Protein AF-A0A7R9W3J6-F1 (afdb_monomer)

Foldseek 3Di:
DDDDDDDDDDPDDDPDPPVRLVCQQVVLLVVLVVLLVVLVVLLVCCVVVVVVQVVDPLSVLSNVLSVLSNQLSVLSNCRQDQADPPDPHPNHDHRPVSVVVSVVSNVSNVCNVVSVVVNVVVVVVVVVVVVVVVVVVVVVVCVVVD

Secondary structure (DSSP, 8-state):
----------TTS----HHHHHHHHHHHHHHHHHHHHHHHHHHHHHHHTHHHHHT-HHHHHHHHHHHHHHHHHHHHHHTTTTSBTTSS-TT--B-HHHHHHHHHHHHGGGHHHHHHHHHHHHHHHHHHHHHHHHHHHHHHHHGGG-

Sequence (146 aa):
RRVFEGKAQYPGKMALTLPQQRALAILPKLSALPSFLGSLYIVFDFCWNHKKFRSSTYRRLMASMSIVDMATSFCYFLSTWPVPSSSPTLWASGTDATCRAQAFVIQFGIAIPFYNLSLALYYYLVAREKKVRRKSSAARRLEPYM

pLDDT: mean 81.15, std 14.56, range [37.72, 95.12]

Radius of gyration: 25.32 Å; Cα contacts (8 Å, |Δi|>4): 105; chains: 1; bounding box: 64×29×85 Å

Structure (mmCIF, N/CA/C/O backbone):
data_AF-A0A7R9W3J6-F1
#
_entry.id   AF-A0A7R9W3J6-F1
#
loop_
_atom_site.group_PDB
_atom_site.id
_atom_site.type_symbol
_atom_site.label_atom_id
_atom_site.label_alt_id
_atom_site.label_comp_id
_atom_site.label_asym_id
_atom_site.label_entity_id
_atom_site.label_seq_id
_atom_site.pdbx_PDB_ins_code
_atom_site.Cartn_x
_atom_site.Cartn_y
_atom_site.Cartn_z
_atom_site.occupancy
_atom_site.B_iso_or_equiv
_atom_site.auth_seq_id
_atom_site.auth_comp_id
_atom_site.auth_asym_id
_atom_site.auth_atom_id
_atom_site.pdbx_PDB_model_num
ATOM 1 N N . ARG A 1 1 ? 29.150 6.939 -38.979 1.00 40.62 1 ARG A N 1
ATOM 2 C CA . ARG A 1 1 ? 27.880 7.577 -39.406 1.00 40.62 1 ARG A CA 1
ATOM 3 C C . ARG A 1 1 ? 26.974 6.487 -39.962 1.00 40.62 1 ARG A C 1
ATOM 5 O O . ARG A 1 1 ? 27.230 6.038 -41.067 1.00 40.62 1 ARG A O 1
ATOM 12 N N . ARG A 1 2 ? 26.004 5.981 -39.194 1.00 38.97 2 ARG A N 1
ATOM 13 C CA . ARG A 1 2 ? 25.015 5.023 -39.706 1.00 38.97 2 ARG A CA 1
ATOM 14 C C . ARG A 1 2 ? 23.625 5.375 -39.176 1.00 38.97 2 ARG A C 1
ATOM 16 O O . ARG A 1 2 ? 23.391 5.286 -37.982 1.00 38.97 2 ARG A O 1
ATOM 23 N N . VAL A 1 3 ? 22.790 5.789 -40.130 1.00 39.66 3 VAL A N 1
ATOM 24 C CA . VAL A 1 3 ? 21.342 5.564 -40.235 1.00 39.66 3 VAL A CA 1
ATOM 25 C C . VAL A 1 3 ? 20.480 6.131 -39.099 1.00 39.66 3 VAL A C 1
ATOM 27 O O . VAL A 1 3 ? 20.069 5.422 -38.189 1.00 39.66 3 VAL A O 1
ATOM 30 N N . PHE A 1 4 ? 20.157 7.421 -39.216 1.00 45.09 4 PHE A N 1
ATOM 31 C CA . PHE A 1 4 ? 18.967 8.036 -38.620 1.00 45.09 4 PHE A CA 1
ATOM 32 C C . PHE A 1 4 ? 17.966 8.313 -39.748 1.00 45.09 4 PHE A C 1
ATOM 34 O O . PHE A 1 4 ? 17.891 9.428 -40.248 1.00 45.09 4 PHE A O 1
ATOM 41 N N . GLU A 1 5 ? 17.218 7.299 -40.175 1.00 47.19 5 GLU A N 1
ATOM 42 C CA . GLU A 1 5 ? 16.023 7.478 -41.005 1.00 47.19 5 GLU A CA 1
ATOM 43 C C . GLU A 1 5 ? 14.983 6.429 -40.606 1.00 47.19 5 GLU A C 1
ATOM 45 O O . GLU A 1 5 ? 15.283 5.239 -40.576 1.00 47.19 5 GLU A O 1
ATOM 50 N N . GLY A 1 6 ? 13.762 6.871 -40.283 1.00 37.72 6 GLY A N 1
ATOM 51 C CA . GLY A 1 6 ? 12.647 5.957 -40.011 1.00 37.72 6 GLY A CA 1
ATOM 52 C C . GLY A 1 6 ? 11.548 6.508 -39.103 1.00 37.72 6 GLY A C 1
ATOM 53 O O . GLY A 1 6 ? 11.325 6.001 -38.014 1.00 37.72 6 GLY A O 1
ATOM 54 N N . LYS A 1 7 ? 10.884 7.567 -39.573 1.00 47.06 7 LYS A N 1
ATOM 55 C CA . LYS A 1 7 ? 9.551 8.086 -39.209 1.00 47.06 7 LYS A CA 1
ATOM 56 C C . LYS A 1 7 ? 8.612 7.130 -38.436 1.00 47.06 7 LYS A C 1
ATOM 58 O O . LYS A 1 7 ? 8.258 6.075 -38.944 1.00 47.06 7 LYS A O 1
ATOM 63 N N . ALA A 1 8 ? 8.031 7.630 -37.341 1.00 38.16 8 ALA A N 1
ATOM 64 C CA . ALA A 1 8 ? 6.595 7.492 -37.055 1.00 38.16 8 ALA A CA 1
ATOM 65 C C . ALA A 1 8 ? 6.142 8.591 -36.073 1.00 38.16 8 ALA A C 1
ATOM 67 O O . ALA A 1 8 ? 6.149 8.450 -34.852 1.00 38.16 8 ALA A O 1
ATOM 68 N N . GLN A 1 9 ? 5.773 9.719 -36.672 1.00 45.38 9 GLN A N 1
ATOM 69 C CA . GLN A 1 9 ? 4.890 10.741 -36.127 1.00 45.38 9 GLN A CA 1
ATOM 70 C C . GLN A 1 9 ? 3.560 10.080 -35.710 1.00 45.38 9 GLN A C 1
ATOM 72 O O . GLN A 1 9 ? 2.796 9.669 -36.580 1.00 45.38 9 GLN A O 1
ATOM 77 N N . TYR A 1 10 ? 3.261 9.998 -34.410 1.00 44.44 10 TYR A N 1
ATOM 78 C CA . TYR A 1 10 ? 1.898 9.754 -33.921 1.00 44.44 10 TYR A CA 1
ATOM 79 C C . TYR A 1 10 ? 1.291 11.096 -33.482 1.00 44.44 10 TYR A C 1
ATOM 81 O O . TYR A 1 10 ? 1.740 11.665 -32.484 1.00 44.44 10 TYR A O 1
ATOM 89 N N . PRO A 1 11 ? 0.302 11.642 -34.210 1.00 45.16 11 PRO A N 1
ATOM 90 C CA . PRO A 1 11 ? -0.368 12.875 -33.824 1.00 45.16 11 PRO A CA 1
ATOM 91 C C . PRO A 1 11 ? -1.332 12.578 -32.664 1.00 45.16 11 PRO A C 1
ATOM 93 O O . PRO A 1 11 ? -2.232 11.754 -32.795 1.00 45.16 11 PRO A O 1
ATOM 96 N N . GLY A 1 12 ? -1.147 13.230 -31.511 1.00 42.03 12 GLY A N 1
ATOM 97 C CA . GLY A 1 12 ? -2.182 13.295 -30.466 1.00 42.03 12 GLY A CA 1
ATOM 98 C C . GLY A 1 12 ? -1.984 12.483 -29.179 1.00 42.03 12 GLY A C 1
ATOM 99 O O . GLY A 1 12 ? -2.947 12.327 -28.433 1.00 42.03 12 GLY A O 1
ATOM 100 N N . LYS A 1 13 ? -0.781 12.000 -28.842 1.00 42.19 13 LYS A N 1
ATOM 101 C CA . LYS A 1 13 ? -0.491 11.523 -27.474 1.00 42.19 13 LYS A CA 1
ATOM 102 C C . LYS A 1 13 ? 0.730 12.242 -26.923 1.00 42.19 13 LYS A C 1
ATOM 104 O O . LYS A 1 13 ? 1.744 12.329 -27.602 1.00 42.19 13 LYS A O 1
ATOM 109 N N . MET A 1 14 ? 0.601 12.778 -25.713 1.00 46.75 14 MET A N 1
ATOM 110 C CA . MET A 1 14 ? 1.637 13.476 -24.949 1.00 46.75 14 MET A CA 1
ATOM 111 C C . MET A 1 14 ? 2.911 12.610 -24.899 1.00 46.75 14 MET A C 1
ATOM 113 O O . MET A 1 14 ? 3.038 11.716 -24.064 1.00 46.75 14 MET A O 1
ATOM 117 N N . ALA A 1 15 ? 3.828 12.811 -25.847 1.00 60.44 15 ALA A N 1
ATOM 118 C CA . ALA A 1 15 ? 5.103 12.113 -25.885 1.00 60.44 15 ALA A CA 1
ATOM 119 C C . ALA A 1 15 ? 5.957 12.700 -24.764 1.00 60.44 15 ALA A C 1
ATOM 121 O O . ALA A 1 15 ? 6.535 13.777 -24.898 1.00 60.44 15 ALA A O 1
ATOM 122 N N . LEU A 1 16 ? 5.939 12.029 -23.614 1.00 68.69 16 LEU A N 1
ATOM 123 C CA . LEU A 1 16 ? 6.669 12.451 -22.431 1.00 68.69 16 LEU A CA 1
ATOM 124 C C . LEU A 1 16 ? 8.143 12.670 -22.785 1.00 68.69 16 LEU A C 1
ATOM 126 O O . LEU A 1 16 ? 8.775 11.799 -23.388 1.00 68.69 16 LEU A O 1
ATOM 130 N N . THR A 1 17 ? 8.688 13.815 -22.386 1.00 80.50 17 THR A N 1
ATOM 131 C CA . THR A 1 17 ? 10.105 14.128 -22.590 1.00 80.50 17 THR A CA 1
ATOM 132 C C . THR A 1 17 ? 10.981 13.088 -21.880 1.00 80.50 17 THR A C 1
ATOM 134 O O . THR A 1 17 ? 10.594 12.521 -20.855 1.00 80.50 17 THR A O 1
ATOM 137 N N . LEU A 1 18 ? 12.188 12.838 -22.394 1.00 76.69 18 LEU A N 1
ATOM 138 C CA . LEU A 1 18 ? 13.152 11.914 -21.781 1.00 76.69 18 LEU A CA 1
ATOM 139 C C . LEU A 1 18 ? 13.339 12.111 -20.253 1.00 76.69 18 LEU A C 1
ATOM 141 O O . LEU A 1 18 ? 13.353 11.109 -19.530 1.00 76.69 18 LEU A O 1
ATOM 145 N N . PRO A 1 19 ? 13.446 13.350 -19.715 1.00 78.94 19 PRO A N 1
ATOM 146 C CA . PRO A 1 19 ? 13.515 13.557 -18.267 1.00 78.94 19 PRO A CA 1
ATOM 147 C C . PRO A 1 19 ? 12.228 13.157 -17.533 1.00 78.94 19 PRO A C 1
ATOM 149 O O . PRO A 1 19 ? 12.309 12.576 -16.453 1.00 78.94 19 PRO A O 1
ATOM 152 N N . GLN A 1 20 ? 11.050 13.390 -18.117 1.00 80.81 20 GLN A N 1
ATOM 153 C CA . GLN A 1 20 ? 9.781 12.974 -17.511 1.00 80.81 20 GLN A CA 1
ATOM 154 C C . GLN A 1 20 ? 9.649 11.444 -17.463 1.00 80.81 20 GLN A C 1
ATOM 156 O O . GLN A 1 20 ? 9.186 10.902 -16.462 1.00 80.81 20 GLN A O 1
ATOM 161 N N . GLN A 1 21 ? 10.107 10.724 -18.495 1.00 78.50 21 GLN A N 1
ATOM 162 C CA . GLN A 1 21 ? 10.096 9.253 -18.493 1.00 78.50 21 GLN A CA 1
ATOM 163 C C . GLN A 1 21 ? 11.021 8.672 -17.416 1.00 78.50 21 GLN A C 1
ATOM 165 O O . GLN A 1 21 ? 10.658 7.715 -16.733 1.00 78.50 21 GLN A O 1
ATOM 170 N N . ARG A 1 22 ? 12.200 9.276 -17.214 1.00 80.38 22 ARG A N 1
ATOM 171 C CA . ARG A 1 22 ? 13.114 8.895 -16.124 1.00 80.38 22 ARG A CA 1
ATOM 172 C C . ARG A 1 22 ? 12.503 9.157 -14.752 1.00 80.38 22 ARG A C 1
ATOM 174 O O . ARG A 1 22 ? 12.612 8.302 -13.877 1.00 80.38 22 ARG A O 1
ATOM 181 N N . ALA A 1 23 ? 11.835 10.297 -14.574 1.00 83.12 23 ALA A N 1
ATOM 182 C CA . ALA A 1 23 ? 11.146 10.609 -13.326 1.00 83.12 23 ALA A CA 1
ATOM 183 C C . ALA A 1 23 ? 10.084 9.546 -13.000 1.00 83.12 23 ALA A C 1
ATOM 185 O O . ALA A 1 23 ? 10.097 8.994 -11.903 1.00 83.12 23 ALA A O 1
ATOM 186 N N . LEU A 1 24 ? 9.238 9.171 -13.967 1.00 82.75 24 LEU A N 1
ATOM 187 C CA . LEU A 1 24 ? 8.222 8.128 -13.771 1.00 82.75 24 LEU A CA 1
ATOM 188 C C . LEU A 1 24 ? 8.803 6.744 -13.449 1.00 82.75 24 LEU A C 1
ATOM 190 O O . LEU A 1 24 ? 8.152 5.966 -12.761 1.00 82.75 24 LEU A O 1
ATOM 194 N N . ALA A 1 25 ? 10.013 6.428 -13.912 1.00 81.75 25 ALA A N 1
ATOM 195 C CA . ALA A 1 25 ? 10.667 5.163 -13.582 1.00 81.75 25 ALA A CA 1
ATOM 196 C C . ALA A 1 25 ? 11.286 5.157 -12.169 1.00 81.75 25 ALA A C 1
ATOM 198 O O . ALA A 1 25 ? 11.328 4.109 -11.523 1.00 81.75 25 ALA A O 1
ATOM 199 N N . ILE A 1 26 ? 11.766 6.310 -11.684 1.00 84.50 26 ILE A N 1
ATOM 200 C CA . ILE A 1 26 ? 12.480 6.444 -10.400 1.00 84.50 26 ILE A CA 1
ATOM 201 C C . ILE A 1 26 ? 11.522 6.696 -9.231 1.00 84.50 26 ILE A C 1
ATOM 203 O O . ILE A 1 26 ? 1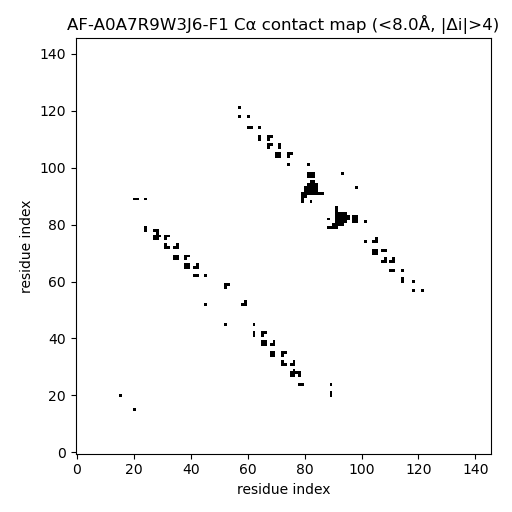1.691 6.105 -8.166 1.00 84.50 26 ILE A O 1
ATOM 207 N N . LEU A 1 27 ? 10.511 7.547 -9.422 1.00 86.19 27 LEU A N 1
ATOM 208 C CA . LEU A 1 27 ? 9.535 7.907 -8.389 1.00 86.19 27 LEU A CA 1
ATOM 209 C C . LEU A 1 27 ? 8.916 6.695 -7.668 1.00 86.19 27 LEU A C 1
ATOM 211 O O . LEU A 1 27 ? 8.999 6.659 -6.439 1.00 86.19 27 LEU A O 1
ATOM 215 N N . PRO A 1 28 ? 8.372 5.676 -8.368 1.00 85.38 28 PRO A N 1
ATOM 216 C CA . PRO A 1 28 ? 7.773 4.523 -7.701 1.00 85.38 28 PRO A CA 1
ATOM 217 C C . PRO A 1 28 ? 8.795 3.711 -6.898 1.00 85.38 28 PRO A C 1
ATOM 219 O O . PRO A 1 28 ? 8.438 3.141 -5.872 1.00 85.38 28 PRO A O 1
ATOM 222 N N . LYS A 1 29 ? 10.076 3.702 -7.296 1.00 87.19 29 LYS A N 1
ATOM 223 C CA . LYS A 1 29 ? 11.139 3.003 -6.558 1.00 87.19 29 LYS A CA 1
ATOM 224 C C . LYS A 1 29 ? 11.402 3.666 -5.209 1.00 87.19 29 LYS A C 1
ATOM 226 O O . LYS A 1 29 ? 11.506 2.977 -4.199 1.00 87.19 29 LYS A O 1
ATOM 231 N N . LEU A 1 30 ? 11.475 4.998 -5.191 1.00 88.62 30 LEU A N 1
ATOM 232 C CA . LEU A 1 30 ? 11.725 5.764 -3.968 1.00 88.62 30 LEU A CA 1
ATOM 233 C C . LEU A 1 30 ? 10.557 5.683 -2.983 1.00 88.62 30 LEU A C 1
ATOM 235 O O . LEU A 1 30 ? 10.796 5.556 -1.787 1.00 88.62 30 LEU A O 1
ATOM 239 N N . SER A 1 31 ? 9.311 5.718 -3.462 1.00 87.88 31 SER A N 1
ATOM 240 C CA . SER A 1 31 ? 8.136 5.582 -2.591 1.00 87.88 31 SER A CA 1
ATOM 241 C C . SER A 1 31 ? 7.916 4.147 -2.104 1.00 87.88 31 SER A C 1
ATOM 243 O O . SER A 1 31 ? 7.442 3.945 -0.988 1.00 87.88 31 SER A O 1
ATOM 245 N N . ALA A 1 32 ? 8.270 3.145 -2.915 1.00 86.88 32 ALA A N 1
ATOM 246 C CA . ALA A 1 32 ? 8.051 1.741 -2.582 1.00 86.88 32 ALA A CA 1
ATOM 247 C C . ALA A 1 32 ? 8.982 1.222 -1.478 1.00 86.88 32 ALA A C 1
ATOM 249 O O . ALA A 1 32 ? 8.554 0.409 -0.665 1.00 86.88 32 ALA A O 1
ATOM 250 N N . LEU A 1 33 ? 10.232 1.692 -1.409 1.00 89.56 33 LEU A N 1
ATOM 251 C CA . LEU A 1 33 ? 11.209 1.246 -0.405 1.00 89.56 33 LEU A CA 1
ATOM 252 C C . LEU A 1 33 ? 10.755 1.446 1.057 1.00 89.56 33 LEU A C 1
ATOM 254 O O . LEU A 1 33 ? 10.743 0.465 1.804 1.00 89.56 33 LEU A O 1
ATOM 258 N N . PRO A 1 34 ? 10.366 2.658 1.503 1.00 89.00 34 PRO A N 1
ATOM 259 C CA . PRO A 1 34 ? 9.933 2.862 2.883 1.00 89.00 34 PRO A CA 1
ATOM 260 C C . PRO A 1 34 ? 8.628 2.121 3.199 1.00 89.00 34 PRO A C 1
ATOM 262 O O . PRO A 1 34 ? 8.496 1.573 4.292 1.00 89.00 34 PRO A O 1
ATOM 265 N N . SER A 1 35 ? 7.690 2.049 2.245 1.00 89.81 35 SER A N 1
ATOM 266 C CA . SER A 1 35 ? 6.454 1.267 2.406 1.00 89.81 35 SER A CA 1
ATOM 267 C C . SER A 1 35 ? 6.761 -0.225 2.560 1.00 89.81 35 SER A C 1
ATOM 269 O O . SER A 1 35 ? 6.246 -0.862 3.475 1.00 89.81 35 SER A O 1
ATOM 271 N N . PHE A 1 36 ? 7.671 -0.770 1.750 1.00 91.12 36 PHE A N 1
ATOM 272 C CA . PHE A 1 36 ? 8.084 -2.166 1.849 1.00 91.12 36 PHE A CA 1
ATOM 273 C C . PHE A 1 36 ? 8.706 -2.484 3.213 1.00 91.12 36 PHE A C 1
ATOM 275 O O . PHE A 1 36 ? 8.318 -3.465 3.840 1.00 91.12 36 PHE A O 1
ATOM 282 N N . LEU A 1 37 ? 9.619 -1.642 3.711 1.00 91.31 37 LEU A N 1
ATOM 283 C CA . LEU A 1 37 ? 10.246 -1.839 5.024 1.00 91.31 37 LEU A CA 1
ATOM 284 C C . LEU A 1 37 ? 9.235 -1.747 6.176 1.00 91.31 37 LEU A C 1
ATOM 286 O O . LEU A 1 37 ? 9.266 -2.573 7.090 1.00 91.31 37 LEU A O 1
ATOM 290 N N . GLY A 1 38 ? 8.319 -0.775 6.123 1.00 89.25 38 GLY A N 1
ATOM 291 C CA . GLY A 1 38 ? 7.266 -0.623 7.128 1.00 89.25 38 GLY A CA 1
ATOM 292 C C . GLY A 1 38 ? 6.320 -1.824 7.161 1.00 89.25 38 GLY A C 1
ATOM 293 O O . GLY A 1 38 ? 6.042 -2.376 8.227 1.00 89.25 38 GLY A O 1
ATOM 294 N N . SER A 1 39 ? 5.882 -2.280 5.990 1.00 90.25 39 SER A N 1
ATOM 295 C CA . SER A 1 39 ? 4.992 -3.435 5.864 1.00 90.25 39 SER A CA 1
ATOM 296 C C . SER A 1 39 ? 5.694 -4.745 6.238 1.00 90.25 39 SER A C 1
ATOM 298 O O . SER A 1 39 ? 5.104 -5.571 6.935 1.00 90.25 39 SER A O 1
ATOM 300 N N . LEU A 1 40 ? 6.978 -4.902 5.899 1.00 91.62 40 LEU A N 1
ATOM 301 C CA . LEU A 1 40 ? 7.794 -6.046 6.312 1.00 91.62 40 LEU A CA 1
ATOM 302 C C . LEU A 1 40 ? 7.900 -6.153 7.839 1.00 91.62 40 LEU A C 1
ATOM 304 O O . LEU A 1 40 ? 7.754 -7.245 8.385 1.00 91.62 40 LEU A O 1
ATOM 308 N N . TYR A 1 41 ? 8.098 -5.033 8.541 1.00 91.62 41 TYR A N 1
ATOM 309 C CA . TYR A 1 41 ? 8.154 -5.020 10.005 1.00 91.62 41 TYR A CA 1
ATOM 310 C C . TYR A 1 41 ? 6.836 -5.485 10.645 1.00 91.62 41 TYR A C 1
ATOM 312 O O . TYR A 1 41 ? 6.850 -6.278 11.586 1.00 91.62 41 TYR A O 1
ATOM 320 N N . ILE A 1 42 ? 5.687 -5.049 10.113 1.00 89.50 42 ILE A N 1
ATOM 321 C CA . ILE A 1 42 ? 4.364 -5.459 10.617 1.00 89.50 42 ILE A CA 1
ATOM 322 C C . ILE A 1 42 ? 4.134 -6.956 10.391 1.00 89.50 42 ILE A C 1
ATOM 324 O O . ILE A 1 42 ? 3.642 -7.651 11.283 1.00 89.50 42 ILE A O 1
ATOM 328 N N . VAL A 1 43 ? 4.501 -7.466 9.213 1.00 88.56 43 VAL A N 1
ATOM 329 C CA . VAL A 1 43 ? 4.400 -8.898 8.899 1.00 88.56 43 VAL A CA 1
ATOM 330 C C . VAL A 1 43 ? 5.342 -9.714 9.790 1.00 88.56 43 VAL A C 1
ATOM 332 O O . VAL A 1 43 ? 4.954 -10.771 10.286 1.00 88.56 43 VAL A O 1
ATOM 335 N N . PHE A 1 44 ? 6.543 -9.210 10.070 1.00 90.00 44 PHE A N 1
ATOM 336 C CA . PHE A 1 44 ? 7.476 -9.847 10.995 1.00 90.00 44 PHE A CA 1
ATOM 337 C C . PHE A 1 44 ? 6.923 -9.905 12.430 1.00 90.00 44 PHE A C 1
ATOM 339 O O . PHE A 1 44 ? 6.921 -10.980 13.032 1.00 90.00 44 PHE A O 1
ATOM 346 N N . ASP A 1 45 ? 6.374 -8.801 12.959 1.00 88.12 45 ASP A N 1
ATOM 347 C CA . ASP A 1 45 ? 5.715 -8.791 14.279 1.00 88.12 45 ASP A CA 1
ATOM 348 C C . ASP A 1 45 ? 4.524 -9.758 14.324 1.00 88.12 45 ASP A C 1
ATOM 350 O O . ASP A 1 45 ? 4.306 -10.442 15.327 1.00 88.12 45 ASP A O 1
ATOM 354 N N . PHE A 1 46 ? 3.768 -9.869 13.229 1.00 85.12 46 PHE A N 1
ATOM 355 C CA . PHE A 1 46 ? 2.667 -10.822 13.114 1.00 85.12 46 PHE A CA 1
ATOM 356 C C . PHE A 1 46 ? 3.145 -12.274 13.230 1.00 85.12 46 PHE A C 1
ATOM 358 O O . PHE A 1 46 ? 2.607 -13.031 14.045 1.00 85.12 46 PHE A O 1
ATOM 365 N N . CYS A 1 47 ? 4.166 -12.646 12.454 1.00 84.56 47 CYS A N 1
ATOM 366 C CA . CYS A 1 47 ? 4.738 -13.989 12.463 1.00 84.56 47 CYS A CA 1
ATOM 367 C C . CYS A 1 47 ? 5.340 -14.341 13.831 1.00 84.56 47 CYS A C 1
ATOM 369 O O . CYS A 1 47 ? 5.154 -15.457 14.315 1.00 84.56 47 CYS A O 1
ATOM 371 N N . TRP A 1 48 ? 6.003 -13.383 14.483 1.00 86.44 48 TRP A N 1
ATOM 372 C CA . TRP A 1 48 ? 6.651 -13.594 15.777 1.00 86.44 48 TRP A CA 1
ATOM 373 C C . TRP A 1 48 ? 5.652 -13.662 16.946 1.00 86.44 48 TRP A C 1
ATOM 375 O O . TRP A 1 48 ? 5.745 -14.535 17.807 1.00 86.44 48 TRP A O 1
ATOM 385 N N . ASN A 1 49 ? 4.644 -12.782 16.978 1.00 81.81 49 ASN A N 1
ATOM 386 C CA . ASN A 1 49 ? 3.728 -12.609 18.116 1.00 81.81 49 ASN A CA 1
ATOM 387 C C . ASN A 1 49 ? 2.303 -13.140 17.863 1.00 81.81 49 ASN A C 1
ATOM 389 O O . ASN A 1 49 ? 1.310 -12.574 18.339 1.00 81.81 49 ASN A O 1
ATOM 393 N N . HIS A 1 50 ? 2.175 -14.273 17.169 1.00 72.31 50 HIS A N 1
ATOM 394 C CA . HIS A 1 50 ? 0.908 -14.812 16.647 1.00 72.31 50 HIS A CA 1
ATOM 395 C C . HIS A 1 50 ? -0.250 -14.945 17.666 1.00 72.31 50 HIS A C 1
ATOM 397 O O . HIS A 1 50 ? -1.425 -14.797 17.308 1.00 72.31 50 HIS A O 1
ATOM 403 N N . LYS A 1 51 ? 0.044 -15.189 18.955 1.00 72.25 51 LYS A N 1
ATOM 404 C CA . LYS A 1 51 ? -0.975 -15.321 20.022 1.00 72.25 51 LYS A CA 1
ATOM 405 C C . LYS A 1 51 ? -1.734 -14.014 20.284 1.00 72.25 51 LYS A C 1
ATOM 407 O O . LYS A 1 51 ? -2.944 -14.039 20.500 1.00 72.25 51 LYS A O 1
ATOM 412 N N . LYS A 1 52 ? -1.054 -12.866 20.209 1.00 65.50 52 LYS A N 1
ATOM 413 C CA . LYS A 1 52 ? -1.637 -11.535 20.462 1.00 65.50 52 LYS A CA 1
ATOM 414 C C . LYS A 1 52 ? -2.551 -11.077 19.318 1.00 65.50 52 LYS A C 1
ATOM 416 O O . LYS A 1 52 ? -3.469 -10.288 19.530 1.00 65.50 52 LYS A O 1
ATOM 421 N N . PHE A 1 53 ? -2.321 -11.594 18.111 1.00 65.62 53 PHE A N 1
ATOM 422 C CA . PHE A 1 53 ? -3.066 -11.235 16.905 1.00 65.62 53 PHE A CA 1
ATOM 423 C C . PHE A 1 53 ? -4.377 -12.006 16.737 1.00 65.62 53 PHE A C 1
ATOM 425 O O . PHE A 1 53 ? -5.354 -11.422 16.274 1.00 65.62 53 PHE A O 1
ATOM 432 N N . ARG A 1 54 ? -4.456 -13.277 17.162 1.00 65.94 54 ARG A N 1
ATOM 433 C CA . ARG A 1 54 ? -5.712 -14.053 17.074 1.00 65.94 54 ARG A CA 1
ATOM 434 C C . ARG A 1 54 ? -6.867 -13.446 17.875 1.00 65.94 54 ARG A C 1
ATOM 436 O O . ARG A 1 54 ? -8.014 -13.620 17.485 1.00 65.94 54 ARG A O 1
ATOM 443 N N . SER A 1 55 ? -6.562 -12.729 18.955 1.00 72.00 55 SER A N 1
ATOM 444 C CA . SER A 1 55 ? -7.559 -12.163 19.872 1.00 72.00 55 SER A CA 1
ATOM 445 C C . SER A 1 55 ? -8.221 -10.873 19.356 1.00 72.00 55 SER A C 1
ATOM 447 O O . SER A 1 55 ? -9.318 -10.527 19.782 1.00 72.00 55 SER A O 1
ATOM 449 N N . SER A 1 56 ? -7.601 -10.155 18.410 1.00 80.62 56 SER A N 1
ATOM 450 C CA . SER A 1 56 ? -8.087 -8.839 17.977 1.00 80.62 56 SER A CA 1
ATOM 451 C C . SER A 1 56 ? -8.328 -8.771 16.471 1.00 80.62 56 SER A C 1
ATOM 453 O O . SER A 1 56 ? -7.386 -8.798 15.678 1.00 80.62 56 SER A O 1
ATOM 455 N N . THR A 1 57 ? -9.594 -8.602 16.077 1.00 85.31 57 THR A N 1
ATOM 456 C CA . THR A 1 57 ? -10.019 -8.401 14.679 1.00 85.31 57 THR A CA 1
ATOM 457 C C . THR A 1 57 ? -9.274 -7.244 14.012 1.00 85.31 57 THR A C 1
ATOM 459 O O . THR A 1 57 ? -8.823 -7.385 12.879 1.00 85.31 57 THR A O 1
ATOM 462 N N . TYR A 1 58 ? -9.050 -6.145 14.742 1.00 86.81 58 TYR A N 1
ATOM 463 C CA . TYR A 1 58 ? -8.263 -4.998 14.278 1.00 86.81 58 TYR A CA 1
ATOM 464 C C . TYR A 1 58 ? -6.860 -5.406 13.813 1.00 86.81 58 TYR A C 1
ATOM 466 O O . TYR A 1 58 ? -6.450 -5.098 12.697 1.00 86.81 58 TYR A O 1
ATOM 474 N N . ARG A 1 59 ? -6.132 -6.155 14.650 1.00 85.69 59 ARG A N 1
ATOM 475 C CA . ARG A 1 59 ? -4.757 -6.560 14.337 1.00 85.69 59 ARG A CA 1
ATOM 476 C C . ARG A 1 59 ? -4.699 -7.524 13.146 1.00 85.69 59 ARG A C 1
ATOM 478 O O . ARG A 1 59 ? -3.736 -7.484 12.391 1.00 85.69 59 ARG A O 1
ATOM 485 N N . ARG A 1 60 ? -5.723 -8.369 12.963 1.00 86.88 60 ARG A N 1
ATOM 486 C CA . ARG A 1 60 ? -5.836 -9.270 11.801 1.00 86.88 60 ARG A CA 1
ATOM 487 C C . ARG A 1 60 ? -6.052 -8.498 10.501 1.00 86.88 60 ARG A C 1
ATOM 489 O O . ARG A 1 60 ? -5.362 -8.781 9.532 1.00 86.88 60 ARG A O 1
ATOM 496 N N . LEU A 1 61 ? -6.962 -7.519 10.499 1.00 90.38 61 LEU A N 1
ATOM 497 C CA . LEU A 1 61 ? -7.218 -6.666 9.331 1.00 90.38 61 LEU A CA 1
ATOM 498 C C . LEU A 1 61 ? -5.965 -5.878 8.930 1.00 90.38 61 LEU A C 1
ATOM 500 O O . LEU A 1 61 ? -5.605 -5.866 7.757 1.00 90.38 61 LEU A O 1
ATOM 504 N N . MET A 1 62 ? -5.265 -5.300 9.913 1.00 89.31 62 MET A N 1
ATOM 505 C CA . MET A 1 62 ? -3.996 -4.600 9.685 1.00 89.31 62 MET A CA 1
ATOM 506 C C . MET A 1 62 ? -2.930 -5.525 9.085 1.00 89.31 62 MET A C 1
ATOM 508 O O . MET A 1 62 ? -2.294 -5.158 8.106 1.00 89.31 62 MET A O 1
ATOM 512 N N . ALA A 1 63 ? -2.771 -6.744 9.616 1.00 89.19 63 ALA A N 1
ATOM 513 C CA . ALA A 1 63 ? -1.810 -7.707 9.079 1.00 89.19 63 ALA A CA 1
ATOM 514 C C . ALA A 1 63 ? -2.137 -8.109 7.630 1.00 89.19 63 ALA A C 1
ATOM 516 O O . ALA A 1 63 ? -1.245 -8.129 6.788 1.00 89.19 63 ALA A O 1
ATOM 517 N N . SER A 1 64 ? -3.410 -8.380 7.315 1.00 90.19 64 SER A N 1
ATOM 518 C CA . SER A 1 64 ? -3.832 -8.701 5.945 1.00 90.19 64 SER A CA 1
ATOM 519 C C . SER A 1 64 ? -3.545 -7.561 4.968 1.00 90.19 64 SER A C 1
ATOM 521 O O . SER A 1 64 ? -3.005 -7.810 3.893 1.00 90.19 64 SER A O 1
ATOM 523 N N . MET A 1 65 ? -3.843 -6.317 5.353 1.00 91.44 65 MET A N 1
ATOM 524 C CA . MET A 1 65 ? -3.541 -5.142 4.535 1.00 91.44 65 MET A CA 1
ATOM 525 C C . MET A 1 65 ? -2.029 -4.976 4.319 1.00 91.44 65 MET A C 1
ATOM 527 O O . MET A 1 65 ? -1.612 -4.746 3.189 1.00 91.44 65 MET A O 1
ATOM 531 N N . SER A 1 66 ? -1.201 -5.172 5.352 1.00 92.25 66 SER A N 1
ATOM 532 C CA . SER A 1 66 ? 0.264 -5.084 5.235 1.00 92.25 66 SER A CA 1
ATOM 533 C C . SER A 1 66 ? 0.882 -6.174 4.355 1.00 92.25 66 SER A C 1
ATOM 535 O O . SER A 1 66 ? 1.871 -5.908 3.681 1.00 92.25 66 SER A O 1
ATOM 537 N N . ILE A 1 67 ? 0.315 -7.386 4.313 1.00 91.31 67 ILE A N 1
ATOM 538 C CA . ILE A 1 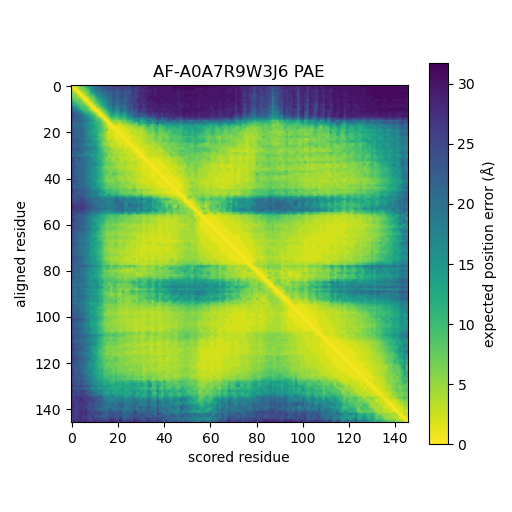67 ? 0.785 -8.448 3.403 1.00 91.31 67 ILE A CA 1
ATOM 539 C C . ILE A 1 67 ? 0.550 -8.047 1.943 1.00 91.31 67 ILE A C 1
ATOM 541 O O . ILE A 1 67 ? 1.446 -8.195 1.111 1.00 91.31 67 ILE A O 1
ATOM 545 N N . VAL A 1 68 ? -0.644 -7.524 1.640 1.00 92.31 68 VAL A N 1
ATOM 546 C CA . VAL A 1 68 ? -0.970 -7.027 0.297 1.00 92.31 68 VAL A CA 1
ATOM 547 C C . VAL A 1 68 ? -0.056 -5.857 -0.062 1.00 92.31 68 VAL A C 1
ATOM 549 O O . VAL A 1 68 ? 0.551 -5.881 -1.128 1.00 92.31 68 VAL A O 1
ATOM 552 N N . ASP A 1 69 ? 0.111 -4.897 0.852 1.00 92.00 69 ASP A N 1
ATOM 553 C CA . ASP A 1 69 ? 0.953 -3.715 0.650 1.00 92.00 69 ASP A CA 1
ATOM 554 C C . ASP A 1 69 ? 2.424 -4.086 0.396 1.00 92.00 69 ASP A C 1
ATOM 556 O O . ASP A 1 69 ? 3.053 -3.570 -0.524 1.00 92.00 69 ASP A O 1
ATOM 560 N N . MET A 1 70 ? 2.963 -5.063 1.134 1.00 92.31 70 MET A N 1
ATOM 561 C CA . MET A 1 70 ? 4.315 -5.589 0.923 1.00 92.31 70 MET A CA 1
ATOM 562 C C . MET A 1 70 ? 4.489 -6.179 -0.486 1.00 92.31 70 MET A C 1
ATOM 564 O O . MET A 1 70 ? 5.480 -5.884 -1.159 1.00 92.31 70 MET A O 1
ATOM 568 N N . ALA A 1 71 ? 3.527 -6.984 -0.952 1.00 91.81 71 ALA A N 1
ATOM 569 C CA . ALA A 1 71 ? 3.568 -7.583 -2.286 1.00 91.81 71 ALA A CA 1
ATOM 570 C C . ALA A 1 71 ? 3.452 -6.522 -3.392 1.00 91.81 71 ALA A C 1
ATOM 572 O O . ALA A 1 71 ? 4.226 -6.534 -4.353 1.00 91.81 71 ALA A O 1
ATOM 573 N N . THR A 1 72 ? 2.537 -5.561 -3.241 1.00 91.31 72 THR A N 1
ATOM 574 C CA . THR A 1 72 ? 2.372 -4.473 -4.211 1.00 91.31 72 THR A CA 1
ATOM 575 C C . THR A 1 72 ? 3.582 -3.547 -4.238 1.00 91.31 72 THR A C 1
ATOM 577 O O . THR A 1 72 ? 4.034 -3.181 -5.320 1.00 91.31 72 THR A O 1
ATOM 580 N N . SER A 1 73 ? 4.168 -3.216 -3.086 1.00 91.56 73 SER A N 1
ATOM 581 C CA . SER A 1 73 ? 5.361 -2.366 -3.001 1.00 91.56 73 SER A CA 1
ATOM 582 C C . SER A 1 73 ? 6.589 -3.044 -3.600 1.00 91.56 73 SER A C 1
ATOM 584 O O . SER A 1 73 ? 7.382 -2.381 -4.265 1.00 91.56 73 SER A O 1
ATOM 586 N N . PHE A 1 74 ? 6.715 -4.370 -3.490 1.00 89.94 74 PHE A N 1
ATOM 587 C CA . PHE A 1 74 ? 7.745 -5.110 -4.222 1.00 89.94 74 PHE A CA 1
ATOM 588 C C . PHE A 1 74 ? 7.577 -4.975 -5.747 1.00 89.94 74 PHE A C 1
ATOM 590 O O . PHE A 1 74 ? 8.536 -4.674 -6.459 1.00 89.94 74 PHE A O 1
ATOM 597 N N . CYS A 1 75 ? 6.349 -5.096 -6.258 1.00 90.56 75 CYS A N 1
ATOM 598 C CA . CYS A 1 75 ? 6.051 -4.860 -7.673 1.00 90.56 75 CYS A CA 1
ATOM 599 C C . CYS A 1 75 ? 6.303 -3.405 -8.107 1.00 90.56 75 CYS A C 1
ATOM 601 O O . CYS A 1 75 ? 6.869 -3.172 -9.175 1.00 90.56 75 CYS A O 1
ATOM 603 N N . TYR A 1 76 ? 5.960 -2.415 -7.280 1.00 88.94 76 TYR A N 1
ATOM 604 C CA . TYR A 1 76 ? 6.274 -1.010 -7.560 1.00 88.94 76 TYR A CA 1
ATOM 605 C C . TYR A 1 76 ? 7.774 -0.711 -7.519 1.00 88.94 76 TYR A C 1
ATOM 607 O O . TYR A 1 76 ? 8.243 0.142 -8.267 1.00 88.94 76 TYR A O 1
ATOM 615 N N . PHE A 1 77 ? 8.548 -1.426 -6.704 1.00 88.19 77 PHE A N 1
ATOM 616 C CA . PHE A 1 77 ? 10.003 -1.322 -6.711 1.00 88.19 77 PHE A CA 1
ATOM 617 C C . PHE A 1 77 ? 10.608 -1.860 -8.019 1.00 88.19 77 PHE A C 1
ATOM 619 O O . PHE A 1 77 ? 11.510 -1.244 -8.605 1.00 88.19 77 PHE A O 1
ATOM 626 N N . LEU A 1 78 ? 10.073 -2.972 -8.531 1.00 85.81 78 LEU A N 1
ATOM 627 C CA . LEU A 1 78 ? 10.446 -3.500 -9.844 1.00 85.81 78 LEU A CA 1
ATOM 628 C C . LEU A 1 78 ? 10.071 -2.510 -10.964 1.00 85.81 78 LEU A C 1
ATOM 630 O O . LEU A 1 78 ? 10.901 -2.237 -11.834 1.00 85.81 78 LEU A O 1
ATOM 634 N N . SER A 1 79 ? 8.907 -1.857 -10.872 1.00 84.44 79 SER A N 1
ATOM 635 C CA . SER A 1 79 ? 8.453 -0.782 -11.771 1.00 84.44 79 SER A CA 1
ATOM 636 C C . SER A 1 79 ? 8.602 -1.159 -13.253 1.00 84.44 79 SER A C 1
ATOM 638 O O . SER A 1 79 ? 7.867 -2.015 -13.741 1.00 84.44 79 SER A O 1
ATOM 640 N N . THR A 1 80 ? 9.544 -0.543 -13.977 1.00 83.38 80 THR A N 1
ATOM 641 C CA . THR A 1 80 ? 9.757 -0.741 -15.416 1.00 83.38 80 THR A CA 1
ATOM 642 C C . THR A 1 80 ? 10.617 -1.957 -15.763 1.00 83.38 80 THR A C 1
ATOM 644 O O . THR A 1 80 ? 10.658 -2.336 -16.929 1.00 83.38 80 THR A O 1
ATOM 647 N N . TRP A 1 81 ? 11.265 -2.613 -14.793 1.00 82.81 81 TRP A N 1
ATOM 648 C CA . TRP A 1 81 ? 12.134 -3.770 -15.061 1.00 82.81 81 TRP A CA 1
ATOM 649 C C . TRP A 1 81 ? 11.441 -4.968 -15.729 1.00 82.81 81 TRP A C 1
ATOM 651 O O . TRP A 1 81 ? 11.994 -5.478 -16.702 1.00 82.81 81 TRP A O 1
ATOM 661 N N . PRO A 1 82 ? 10.258 -5.428 -15.282 1.00 85.25 82 PRO A N 1
ATOM 662 C CA . PRO A 1 82 ? 9.606 -6.604 -15.860 1.00 85.25 82 PRO A CA 1
ATOM 663 C C . PRO A 1 82 ? 8.810 -6.310 -17.134 1.00 85.25 82 PRO A C 1
ATOM 665 O O . PRO A 1 82 ? 8.155 -7.213 -17.655 1.00 85.25 82 PRO A O 1
ATOM 668 N N . VAL A 1 83 ? 8.856 -5.075 -17.643 1.00 86.19 83 VAL A N 1
ATOM 669 C CA . VAL A 1 83 ? 8.290 -4.720 -18.949 1.00 86.19 83 VAL A CA 1
ATOM 670 C C . VAL A 1 83 ? 9.102 -5.421 -20.047 1.00 86.19 83 VAL A C 1
ATOM 672 O O . VAL A 1 83 ? 10.331 -5.472 -19.937 1.00 86.19 83 VAL A O 1
ATOM 675 N N . PRO A 1 84 ? 8.456 -5.965 -21.097 1.00 86.06 84 PRO A N 1
ATOM 676 C CA . PRO A 1 84 ? 9.157 -6.607 -22.201 1.00 86.06 84 PRO A CA 1
ATOM 677 C C . PRO A 1 84 ? 10.176 -5.674 -22.856 1.00 86.06 84 PRO A C 1
ATOM 679 O O . PRO A 1 84 ? 9.876 -4.513 -23.136 1.00 86.06 84 PRO A O 1
ATOM 682 N N . SER A 1 85 ? 11.368 -6.200 -23.143 1.00 80.88 85 SER A N 1
ATOM 683 C CA . SER A 1 85 ? 12.470 -5.459 -23.781 1.00 80.88 85 SER A CA 1
ATOM 684 C C . SER A 1 85 ? 12.140 -4.934 -25.185 1.00 80.88 85 SER A C 1
ATOM 686 O O . SER A 1 85 ? 12.813 -4.037 -25.683 1.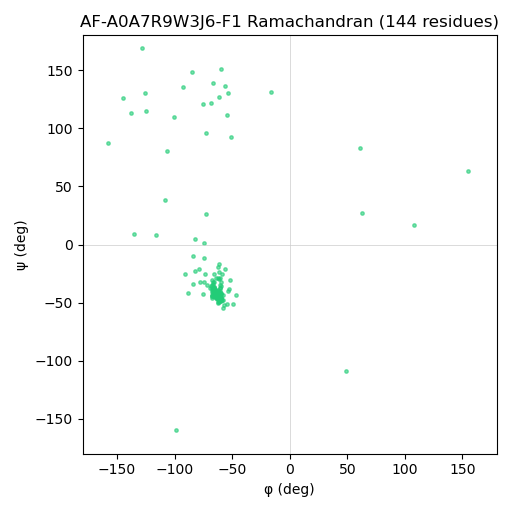00 80.88 85 SER A O 1
ATOM 688 N N . SER A 1 86 ? 11.084 -5.457 -25.816 1.00 77.12 86 SER A N 1
ATOM 689 C CA . SER A 1 86 ? 10.550 -4.976 -27.094 1.00 77.12 86 SER A CA 1
ATOM 690 C C . SER A 1 86 ? 9.775 -3.657 -26.986 1.00 77.12 86 SER A C 1
ATOM 692 O O . SER A 1 86 ? 9.435 -3.065 -28.009 1.00 77.12 86 SER A O 1
ATOM 694 N N . SER A 1 87 ? 9.448 -3.203 -25.774 1.00 77.25 87 SER A N 1
ATOM 695 C CA . SER A 1 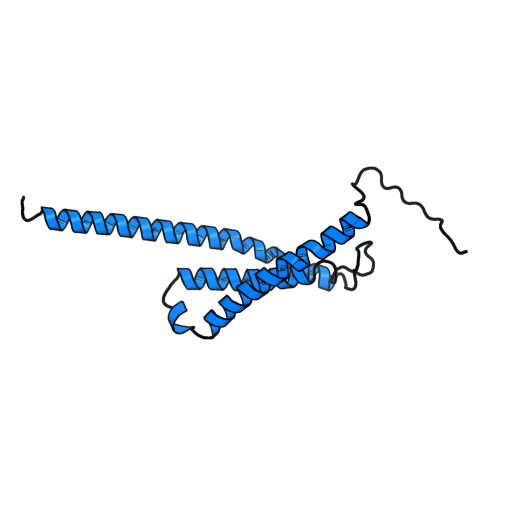87 ? 8.699 -1.965 -25.551 1.00 77.25 87 SER A CA 1
ATOM 696 C C . SER A 1 87 ? 9.621 -0.741 -25.524 1.00 77.25 87 SER A C 1
ATOM 698 O O . SER A 1 87 ? 10.739 -0.829 -25.018 1.00 77.25 87 SER A O 1
ATOM 700 N N . PRO A 1 88 ? 9.151 0.446 -25.957 1.00 75.19 88 PRO A N 1
ATOM 701 C CA . PRO A 1 88 ? 9.923 1.697 -25.927 1.00 75.19 88 PRO A CA 1
ATOM 702 C C . PRO A 1 88 ? 10.100 2.278 -24.504 1.00 75.19 88 PRO A C 1
ATOM 704 O O . PRO A 1 88 ? 10.226 3.487 -24.325 1.00 75.19 88 PRO A O 1
ATOM 707 N N . THR A 1 89 ? 10.059 1.439 -23.467 1.00 76.50 89 THR A N 1
ATOM 708 C CA . THR A 1 89 ? 10.083 1.842 -22.059 1.00 76.50 89 THR A CA 1
ATOM 709 C C . THR A 1 89 ? 11.514 1.851 -21.521 1.00 76.50 89 THR A C 1
ATOM 711 O O . THR A 1 89 ? 12.286 0.918 -21.734 1.00 76.50 89 THR A O 1
ATOM 714 N N . LEU A 1 90 ? 11.873 2.901 -20.779 1.00 72.88 90 LEU A N 1
ATOM 715 C CA . LEU A 1 90 ? 13.187 3.027 -20.145 1.00 72.88 90 LEU A CA 1
ATOM 716 C C . LEU A 1 90 ? 13.446 1.889 -19.137 1.00 72.88 90 LEU A C 1
ATOM 718 O O . LEU A 1 90 ? 12.662 1.674 -18.210 1.00 72.88 90 LEU A O 1
ATOM 722 N N . TRP A 1 91 ? 14.587 1.209 -19.309 1.00 76.25 91 TRP A N 1
ATOM 723 C CA . TRP A 1 91 ? 15.069 0.092 -18.477 1.00 76.25 91 TRP A CA 1
ATOM 724 C C . TRP A 1 91 ? 14.184 -1.167 -18.476 1.00 76.25 91 TRP A C 1
ATOM 726 O O . TRP A 1 91 ? 14.221 -1.940 -17.522 1.00 76.25 91 TRP A O 1
ATOM 736 N N . ALA A 1 92 ? 13.423 -1.400 -19.546 1.00 82.88 92 ALA A N 1
ATOM 737 C CA . ALA A 1 92 ? 12.701 -2.653 -19.750 1.00 82.88 92 ALA A CA 1
ATOM 738 C C . ALA A 1 92 ? 13.673 -3.818 -20.020 1.00 82.88 92 ALA A C 1
ATOM 740 O O . ALA A 1 92 ? 14.459 -3.768 -20.965 1.00 82.88 92 ALA A O 1
ATOM 741 N N . SER A 1 93 ? 13.623 -4.866 -19.195 1.00 83.75 93 SER A N 1
ATOM 742 C CA . SER A 1 93 ? 14.477 -6.060 -19.322 1.00 83.75 93 SER A CA 1
ATOM 743 C C . SER A 1 93 ? 13.701 -7.374 -19.146 1.00 83.75 93 SER A C 1
ATOM 745 O O . SER A 1 93 ? 14.310 -8.437 -19.030 1.00 83.75 93 SER A O 1
ATOM 747 N N . GLY A 1 94 ? 12.369 -7.316 -19.088 1.00 85.88 94 GLY A N 1
ATOM 748 C CA . GLY A 1 94 ? 11.500 -8.456 -18.815 1.00 85.88 94 GLY A CA 1
ATOM 749 C C . GLY A 1 94 ? 10.889 -9.095 -20.061 1.00 85.88 94 GLY A C 1
ATOM 750 O O . GLY A 1 94 ? 11.360 -8.929 -21.186 1.00 85.88 94 GLY A O 1
ATOM 751 N N . THR A 1 95 ? 9.796 -9.825 -19.839 1.00 90.56 95 THR A N 1
ATOM 752 C CA . THR A 1 95 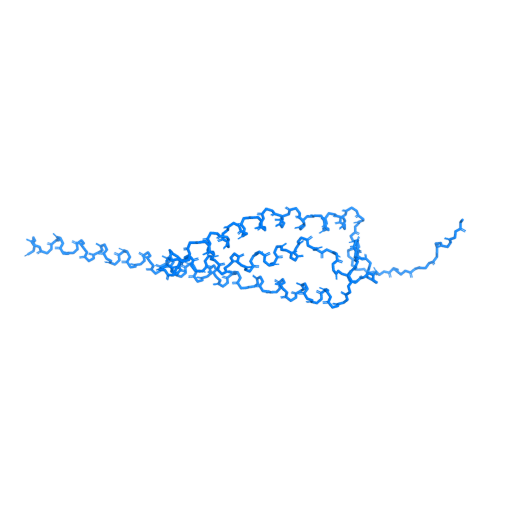? 8.970 -10.498 -20.854 1.00 90.56 95 THR A CA 1
ATOM 753 C C . THR A 1 95 ? 7.491 -10.125 -20.679 1.00 90.56 95 THR A C 1
ATOM 755 O O . THR A 1 95 ? 7.097 -9.557 -19.659 1.00 90.56 95 THR A O 1
ATOM 758 N N . ASP A 1 96 ? 6.635 -10.469 -21.647 1.00 89.44 96 ASP A N 1
ATOM 759 C CA . ASP A 1 96 ? 5.183 -10.251 -21.516 1.00 89.44 96 ASP A CA 1
ATOM 760 C C . ASP A 1 96 ? 4.598 -10.994 -20.298 1.00 89.44 96 ASP A C 1
ATOM 762 O O . ASP A 1 96 ? 3.754 -10.466 -19.575 1.00 89.44 96 ASP A O 1
ATOM 766 N N . ALA A 1 97 ? 5.125 -12.185 -19.993 1.00 90.38 97 ALA A N 1
ATOM 767 C CA . ALA A 1 97 ? 4.711 -12.972 -18.835 1.00 90.38 97 ALA A CA 1
ATOM 768 C C . ALA A 1 97 ? 5.010 -12.259 -17.504 1.00 90.38 97 ALA A C 1
ATOM 770 O O . ALA A 1 97 ? 4.138 -12.185 -16.637 1.00 90.38 97 ALA A O 1
ATOM 771 N N . THR A 1 98 ? 6.208 -11.683 -17.344 1.00 89.88 98 THR A N 1
ATOM 772 C CA . THR A 1 98 ? 6.568 -10.940 -16.123 1.00 89.88 98 THR A CA 1
ATOM 773 C C . THR A 1 98 ? 5.758 -9.656 -15.978 1.00 89.88 98 THR A C 1
ATOM 775 O O . THR A 1 98 ? 5.378 -9.293 -14.866 1.00 89.88 98 THR A O 1
ATOM 778 N N . CYS A 1 99 ? 5.436 -8.996 -17.094 1.00 90.12 99 CYS A N 1
ATOM 779 C CA . CYS A 1 99 ? 4.578 -7.816 -17.102 1.00 90.12 99 CYS A CA 1
ATOM 780 C C . CYS A 1 99 ? 3.151 -8.148 -16.634 1.00 90.12 99 CYS A C 1
ATOM 782 O O . CYS A 1 99 ? 2.618 -7.470 -15.753 1.00 90.12 99 CYS A O 1
ATOM 784 N N . ARG A 1 100 ? 2.560 -9.241 -17.139 1.00 92.38 100 ARG A N 1
ATOM 785 C CA . ARG A 1 100 ? 1.239 -9.722 -16.696 1.00 92.38 100 ARG A CA 1
ATOM 786 C C . ARG A 1 100 ? 1.235 -10.139 -15.229 1.00 92.38 100 ARG A C 1
ATOM 788 O O . ARG A 1 100 ? 0.303 -9.793 -14.508 1.00 92.38 100 ARG A O 1
ATOM 795 N N . ALA A 1 101 ? 2.276 -10.840 -14.779 1.00 91.44 101 ALA A N 1
ATOM 796 C CA . ALA A 1 101 ? 2.412 -11.239 -13.381 1.00 91.44 101 ALA A CA 1
ATOM 797 C C . ALA A 1 101 ? 2.486 -10.015 -12.453 1.00 91.44 101 ALA A C 1
ATOM 799 O O . ALA A 1 101 ? 1.778 -9.964 -11.449 1.00 91.44 101 ALA A O 1
ATOM 800 N N . GLN A 1 102 ? 3.274 -8.996 -12.818 1.00 91.44 102 GLN A N 1
ATOM 801 C CA . GLN A 1 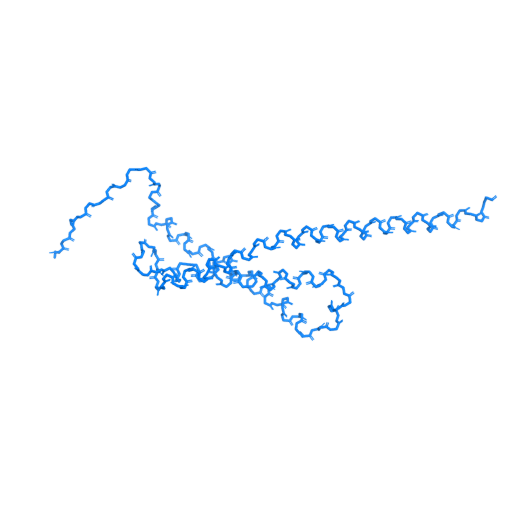102 ? 3.332 -7.742 -12.066 1.00 91.44 102 GLN A CA 1
ATOM 802 C C . GLN A 1 102 ? 1.964 -7.050 -12.016 1.00 91.44 102 GLN A C 1
ATOM 804 O O . GLN A 1 102 ? 1.526 -6.639 -10.943 1.00 91.44 102 GLN A O 1
ATOM 809 N N . ALA A 1 103 ? 1.278 -6.931 -13.157 1.00 90.81 103 ALA A N 1
ATOM 810 C CA . ALA A 1 103 ? -0.035 -6.295 -13.222 1.00 90.81 103 ALA A CA 1
ATOM 811 C C . ALA A 1 103 ? -1.065 -7.018 -12.340 1.00 90.81 103 ALA A C 1
ATOM 813 O O . ALA A 1 103 ? -1.808 -6.372 -11.604 1.00 90.81 103 ALA A O 1
ATOM 814 N N . PHE A 1 104 ? -1.059 -8.352 -12.352 1.00 92.94 104 PHE A N 1
ATOM 815 C CA . PHE A 1 104 ? -1.927 -9.167 -11.506 1.00 92.94 104 PHE A CA 1
ATOM 816 C C . PHE A 1 104 ? -1.707 -8.898 -10.011 1.00 92.94 104 PHE A C 1
ATOM 818 O O . PHE A 1 104 ? -2.673 -8.692 -9.280 1.00 92.94 104 PHE A O 1
ATOM 825 N N . VAL A 1 105 ? -0.450 -8.833 -9.557 1.00 92.06 105 VAL A N 1
ATOM 826 C CA . VAL A 1 105 ? -0.136 -8.538 -8.149 1.00 92.06 105 VAL A CA 1
ATOM 827 C C . VAL A 1 105 ? -0.555 -7.117 -7.770 1.00 92.06 105 VAL A C 1
ATOM 829 O O . VAL A 1 105 ? -1.166 -6.922 -6.723 1.00 92.06 105 VAL A O 1
ATOM 832 N N . ILE A 1 106 ? -0.296 -6.127 -8.628 1.00 91.19 106 ILE A N 1
ATOM 833 C CA . ILE A 1 106 ? -0.710 -4.736 -8.386 1.00 91.19 106 ILE A CA 1
ATOM 834 C C . ILE A 1 106 ? -2.237 -4.627 -8.270 1.00 91.19 106 ILE A C 1
ATOM 836 O O . ILE A 1 106 ? -2.736 -3.866 -7.439 1.00 91.19 106 ILE A O 1
ATOM 840 N N . GLN A 1 107 ? -2.985 -5.427 -9.033 1.00 92.44 107 GLN A N 1
ATOM 841 C CA . GLN A 1 107 ? -4.446 -5.432 -8.989 1.00 92.44 107 GLN A CA 1
ATOM 842 C C . GLN A 1 107 ? -5.003 -5.830 -7.611 1.00 92.44 107 GLN A C 1
ATOM 844 O O . GLN A 1 107 ? -6.053 -5.323 -7.211 1.00 92.44 107 GLN A O 1
ATOM 849 N N . PHE A 1 108 ? -4.293 -6.663 -6.838 1.00 89.38 108 PHE A N 1
ATOM 850 C CA . PHE A 1 108 ? -4.683 -6.973 -5.455 1.00 89.38 108 PHE A CA 1
ATOM 851 C C . PHE A 1 108 ? -4.672 -5.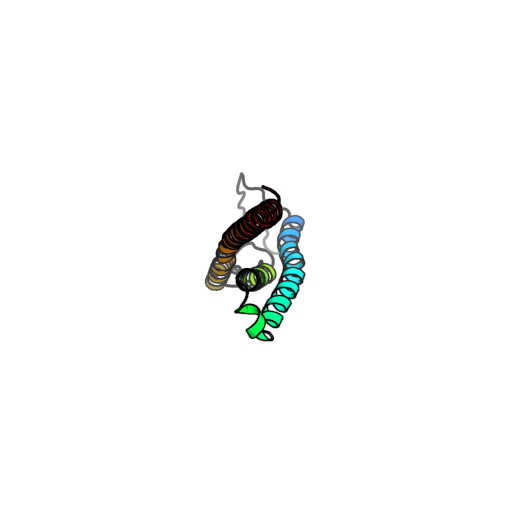753 -4.533 1.00 89.38 108 PHE A C 1
ATOM 853 O O . PHE A 1 108 ? -5.362 -5.769 -3.515 1.00 89.38 108 PHE A O 1
ATOM 860 N N . GLY A 1 109 ? -3.981 -4.669 -4.901 1.00 88.06 109 GLY A N 1
ATOM 861 C CA . GLY A 1 109 ? -4.041 -3.394 -4.185 1.00 88.06 109 GLY A CA 1
ATOM 862 C C . GLY A 1 109 ? -5.465 -2.837 -4.053 1.00 88.06 109 GLY A C 1
ATOM 863 O O . GLY A 1 109 ? -5.750 -2.095 -3.116 1.00 88.06 109 GLY A O 1
ATOM 864 N N . ILE A 1 110 ? -6.405 -3.262 -4.906 1.00 91.62 110 ILE A N 1
ATOM 865 C CA . ILE A 1 110 ? -7.831 -2.926 -4.773 1.00 91.62 110 ILE A CA 1
ATOM 866 C C . ILE A 1 110 ? -8.436 -3.459 -3.467 1.00 91.62 110 ILE A C 1
ATOM 868 O O . ILE A 1 110 ? -9.400 -2.885 -2.975 1.00 91.62 110 ILE A O 1
ATOM 872 N N . ALA A 1 111 ? -7.875 -4.501 -2.848 1.00 90.25 111 ALA A N 1
ATOM 873 C CA . ALA A 1 111 ? -8.347 -5.000 -1.557 1.00 90.25 111 ALA A CA 1
ATOM 874 C C . ALA A 1 111 ? -8.139 -3.987 -0.410 1.00 90.25 111 ALA A C 1
ATOM 876 O O . ALA A 1 111 ? -8.881 -3.999 0.572 1.00 90.25 111 ALA A O 1
ATOM 877 N N . ILE A 1 112 ? -7.165 -3.080 -0.536 1.00 90.94 112 ILE A N 1
ATOM 878 C CA . ILE A 1 112 ? -6.799 -2.096 0.493 1.00 90.94 112 ILE A CA 1
ATOM 879 C C . ILE A 1 112 ? -7.983 -1.200 0.916 1.00 90.94 112 ILE A C 1
ATOM 881 O O . ILE A 1 112 ? -8.277 -1.138 2.113 1.00 90.94 112 ILE A O 1
ATOM 885 N N . PRO A 1 113 ? -8.722 -0.529 0.007 1.00 93.50 113 PRO A N 1
ATOM 886 C CA . PRO A 1 113 ? -9.902 0.250 0.390 1.00 93.50 113 PRO A CA 1
ATOM 887 C C . PRO A 1 113 ? -10.998 -0.587 1.067 1.00 93.50 113 PRO A C 1
ATOM 889 O O . PRO A 1 113 ? -11.656 -0.082 1.976 1.00 93.50 113 PRO A O 1
ATOM 892 N N . PHE A 1 114 ? -11.168 -1.866 0.712 1.00 93.50 114 PHE A N 1
ATOM 893 C CA . PHE A 1 114 ? -12.117 -2.751 1.403 1.00 93.50 114 PHE A CA 1
ATOM 894 C C . PHE A 1 114 ? -11.687 -3.053 2.845 1.00 93.50 114 PHE A C 1
ATOM 896 O O . PHE A 1 114 ? -12.530 -3.087 3.750 1.00 93.50 114 PHE A O 1
ATOM 903 N N . TYR A 1 115 ? -10.384 -3.217 3.094 1.00 92.69 115 TYR A N 1
ATOM 904 C CA . TYR A 1 115 ? -9.858 -3.336 4.456 1.00 92.69 115 TYR A CA 1
ATOM 905 C C . TYR A 1 115 ? -10.062 -2.047 5.255 1.00 92.69 115 TYR A C 1
ATOM 907 O O . TYR A 1 115 ? -10.522 -2.115 6.395 1.00 92.69 115 TYR A O 1
ATOM 915 N N . ASN A 1 116 ? -9.825 -0.880 4.650 1.00 92.94 116 ASN A N 1
ATOM 916 C CA . 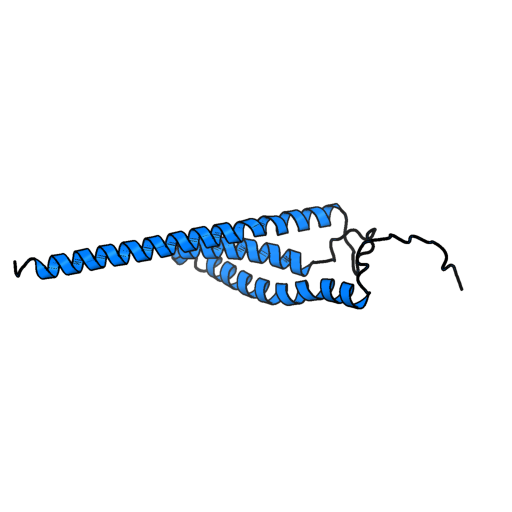ASN A 1 116 ? -10.086 0.414 5.286 1.00 92.94 116 ASN A CA 1
ATOM 917 C C . ASN A 1 116 ? -11.575 0.615 5.613 1.00 92.94 116 ASN A C 1
ATOM 919 O O . ASN A 1 116 ? -11.904 1.076 6.706 1.00 92.94 116 ASN A O 1
ATOM 923 N N . LEU A 1 117 ? -12.483 0.210 4.720 1.00 95.12 117 LEU A N 1
ATOM 924 C CA . LEU A 1 117 ? -13.925 0.224 4.981 1.00 95.12 117 LEU A CA 1
ATOM 925 C C . LEU A 1 117 ? -14.288 -0.685 6.163 1.00 95.12 117 LEU A C 1
ATOM 927 O O . LEU A 1 117 ? -15.006 -0.274 7.074 1.00 95.12 117 LEU A O 1
ATOM 931 N N . SER A 1 118 ? -13.749 -1.905 6.181 1.00 93.50 118 SER A N 1
ATOM 932 C CA . SER A 1 118 ? -13.957 -2.860 7.277 1.00 93.50 118 SER A CA 1
ATOM 933 C C . SER A 1 118 ? -13.446 -2.310 8.612 1.00 93.50 118 SER A C 1
ATOM 935 O O . SER A 1 118 ? -14.080 -2.492 9.652 1.00 93.50 118 SER A O 1
ATOM 937 N N . LEU A 1 119 ? -12.323 -1.588 8.585 1.00 92.00 119 LEU A N 1
ATOM 938 C CA . LEU A 1 119 ? -11.742 -0.929 9.748 1.00 92.00 119 LEU A CA 1
ATOM 939 C C . LEU A 1 119 ? -12.624 0.220 10.254 1.00 92.00 119 LEU A C 1
ATOM 941 O O . LEU A 1 119 ? -12.869 0.326 11.456 1.00 92.00 119 LEU A O 1
ATOM 945 N N . ALA A 1 120 ? -13.137 1.050 9.345 1.00 93.62 120 ALA A N 1
ATOM 946 C CA . ALA A 1 120 ? -14.052 2.139 9.674 1.00 93.62 120 ALA A CA 1
ATOM 947 C C . ALA A 1 120 ? -15.342 1.608 10.320 1.00 93.62 120 ALA A C 1
ATOM 949 O O . ALA A 1 120 ? -15.764 2.111 11.363 1.00 93.62 120 ALA A O 1
ATOM 950 N N . LEU A 1 121 ? -15.918 0.537 9.761 1.00 93.75 121 LEU A N 1
ATOM 951 C CA . LEU A 1 121 ? -17.075 -0.151 10.339 1.00 93.75 121 LEU A CA 1
ATOM 952 C C . LEU A 1 121 ? -16.760 -0.718 11.728 1.00 93.75 121 LEU A C 1
ATOM 954 O O . LEU A 1 121 ? -17.537 -0.521 12.663 1.00 93.75 121 LEU A O 1
ATOM 958 N N . TYR A 1 122 ? -15.604 -1.364 11.898 1.00 91.31 122 TYR A N 1
ATOM 959 C CA . TYR A 1 122 ? -15.164 -1.879 13.194 1.00 91.31 122 TYR A CA 1
ATOM 960 C C . TYR A 1 122 ? -15.063 -0.765 14.248 1.00 91.31 122 TYR A C 1
ATOM 962 O O . TYR A 1 122 ? -15.604 -0.901 15.348 1.00 91.31 122 TYR A O 1
ATOM 970 N N . TYR A 1 123 ? -14.425 0.362 13.920 1.00 90.62 123 TYR A N 1
ATOM 971 C CA . TYR A 1 123 ? -14.310 1.495 14.839 1.00 90.62 123 TYR A CA 1
ATOM 972 C C . TYR A 1 123 ? -15.659 2.133 15.165 1.00 90.62 123 TYR A C 1
ATOM 974 O O . TYR A 1 123 ? -15.906 2.463 16.327 1.00 90.62 123 TYR A O 1
ATOM 982 N N . TYR A 1 124 ? -16.543 2.262 14.176 1.00 93.62 124 TYR A N 1
ATOM 983 C CA . TYR A 1 124 ? -17.896 2.766 14.382 1.00 93.62 124 TYR A CA 1
ATOM 984 C C . TYR A 1 124 ? -18.687 1.884 15.358 1.00 93.62 124 TYR A C 1
ATOM 986 O O . TYR A 1 124 ? -19.254 2.393 16.329 1.00 93.62 124 TYR A O 1
ATOM 994 N N . LEU A 1 125 ? -18.671 0.562 15.160 1.00 90.75 125 LEU A N 1
ATOM 995 C CA . LEU A 1 125 ? -19.347 -0.391 16.044 1.00 90.75 125 LEU A CA 1
ATOM 996 C C . LEU A 1 125 ? -18.784 -0.325 17.466 1.00 90.75 125 LEU A C 1
ATOM 998 O O . LEU A 1 125 ? -19.541 -0.169 18.421 1.00 90.75 125 LEU A O 1
ATOM 1002 N N . VAL A 1 126 ? -17.458 -0.337 17.622 1.00 89.75 126 VAL A N 1
ATOM 1003 C CA . VAL A 1 126 ? -16.812 -0.220 18.939 1.00 89.75 126 VAL A CA 1
ATOM 1004 C C . VAL A 1 126 ? -17.171 1.102 19.630 1.00 89.75 126 VAL A C 1
ATOM 1006 O O . VAL A 1 126 ? -17.402 1.122 20.841 1.00 89.75 126 VAL A O 1
ATOM 1009 N N . ALA A 1 127 ? -17.233 2.215 18.896 1.00 91.00 127 ALA A N 1
ATOM 1010 C CA . ALA A 1 127 ? -17.624 3.511 19.448 1.00 91.00 127 ALA A CA 1
ATOM 1011 C C . ALA A 1 127 ? -19.099 3.532 19.884 1.00 91.00 127 ALA A C 1
ATOM 1013 O O . ALA A 1 127 ? -19.417 4.039 20.966 1.00 91.00 127 ALA A O 1
ATOM 1014 N N . ARG A 1 128 ? -19.993 2.936 19.085 1.00 92.50 128 ARG A N 1
ATOM 1015 C CA . ARG A 1 128 ? -21.417 2.800 19.412 1.00 92.50 128 ARG A CA 1
ATOM 1016 C C . ARG A 1 128 ? -21.620 1.956 20.668 1.00 92.50 128 ARG A C 1
ATOM 1018 O O . ARG A 1 128 ? -22.288 2.421 21.589 1.00 92.50 128 ARG A O 1
ATOM 1025 N N . GLU A 1 129 ? -20.999 0.782 20.746 1.00 88.75 129 GLU A N 1
ATOM 1026 C CA . GLU A 1 129 ? -21.078 -0.109 21.913 1.00 88.75 129 GLU A CA 1
ATOM 1027 C C . GLU A 1 129 ? -20.586 0.585 23.187 1.00 88.75 129 GLU A C 1
ATOM 1029 O O . GLU A 1 129 ? -21.243 0.551 24.228 1.00 88.75 129 GLU A O 1
ATOM 1034 N N . LYS A 1 130 ? -19.465 1.315 23.107 1.00 86.00 130 LYS A N 1
ATOM 1035 C CA . LYS A 1 130 ? -18.962 2.113 24.236 1.00 86.00 130 LYS A CA 1
ATOM 1036 C C . LYS A 1 130 ? -19.973 3.167 24.690 1.00 86.00 130 LYS A C 1
ATOM 1038 O O . LYS A 1 130 ? -20.165 3.339 25.895 1.00 86.00 130 LYS A O 1
ATOM 1043 N N . LYS A 1 131 ? -20.629 3.864 23.754 1.00 83.50 131 LYS A N 1
ATOM 1044 C CA . LYS A 1 131 ? -21.656 4.873 24.064 1.00 83.50 131 LYS A CA 1
ATOM 1045 C C . LYS A 1 131 ? -22.890 4.238 24.714 1.00 83.50 131 LYS A C 1
ATOM 1047 O O . LYS A 1 131 ? -23.375 4.764 25.715 1.00 83.50 131 LYS A O 1
ATOM 1052 N N . VAL A 1 132 ? -23.358 3.104 24.191 1.00 87.06 132 VAL A N 1
ATOM 1053 C CA . VAL A 1 132 ? -24.489 2.337 24.744 1.00 87.06 132 VAL A CA 1
ATOM 1054 C C . VAL A 1 132 ? -24.173 1.865 26.161 1.00 87.06 132 VAL A C 1
ATOM 1056 O O . VAL A 1 132 ? -24.938 2.144 27.086 1.00 87.06 132 VAL A O 1
ATOM 1059 N N . ARG A 1 133 ? -23.003 1.250 26.367 1.00 84.06 133 ARG A N 1
ATOM 1060 C CA . ARG A 1 133 ? -22.566 0.780 27.687 1.00 84.06 133 ARG A CA 1
ATOM 1061 C C . ARG A 1 133 ? -22.467 1.929 28.688 1.00 84.06 133 ARG A C 1
ATOM 1063 O O . ARG A 1 133 ? -22.940 1.796 29.809 1.00 84.06 133 ARG A O 1
ATOM 1070 N N . ARG A 1 134 ? -21.934 3.085 28.271 1.00 84.12 134 ARG A N 1
ATOM 1071 C CA . ARG A 1 134 ? -21.849 4.292 29.111 1.00 84.12 134 ARG A CA 1
ATOM 1072 C C . ARG A 1 134 ? -23.228 4.812 29.521 1.00 84.12 134 ARG A C 1
ATOM 1074 O O . ARG A 1 134 ? -23.403 5.164 30.683 1.00 84.12 134 ARG A O 1
ATOM 1081 N N . LYS A 1 135 ? -24.204 4.824 28.605 1.00 80.81 135 LYS A N 1
ATOM 1082 C CA . LYS A 1 135 ? -25.592 5.207 28.915 1.00 80.81 135 LYS A CA 1
ATOM 1083 C C . LYS A 1 135 ? -26.224 4.236 29.916 1.00 80.81 135 LYS A C 1
ATOM 1085 O O . LYS A 1 135 ? -26.833 4.681 30.880 1.00 80.81 135 LYS A O 1
ATOM 1090 N N . SER A 1 136 ? -26.019 2.932 29.731 1.00 79.38 136 SER A N 1
ATOM 1091 C CA . SER A 1 136 ? -26.550 1.902 30.632 1.00 79.38 136 SER A CA 1
ATOM 1092 C C . SER A 1 136 ? -25.922 1.960 32.031 1.00 79.38 136 SER A C 1
ATOM 1094 O O . SER A 1 136 ? -26.625 1.792 33.022 1.00 79.38 136 SER A O 1
ATOM 1096 N N . SER A 1 137 ? -24.618 2.243 32.130 1.00 79.75 137 SER A N 1
ATOM 1097 C CA . SER A 1 137 ? -23.943 2.455 33.417 1.00 79.75 137 SER A CA 1
ATOM 1098 C C . SER A 1 137 ? -24.388 3.744 34.113 1.00 79.75 137 SER A C 1
ATOM 1100 O O . SER A 1 137 ? -24.488 3.759 35.334 1.00 79.75 137 SER A O 1
ATOM 1102 N N . ALA A 1 138 ? -24.663 4.816 33.362 1.00 76.94 138 ALA A N 1
ATOM 1103 C CA . ALA A 1 138 ? -25.196 6.055 33.926 1.00 76.94 138 ALA A CA 1
ATOM 1104 C C . ALA A 1 138 ? -26.629 5.870 34.453 1.00 76.94 138 ALA A C 1
ATOM 1106 O O . ALA A 1 138 ? -26.912 6.298 35.565 1.00 76.94 138 ALA A O 1
ATOM 1107 N N . ALA A 1 139 ? -27.493 5.173 33.706 1.00 74.75 139 ALA A N 1
ATOM 1108 C CA . ALA A 1 139 ? -28.861 4.864 34.127 1.00 74.75 139 ALA A CA 1
ATOM 1109 C C . ALA A 1 139 ? -28.896 4.039 35.427 1.00 74.75 139 ALA A C 1
ATOM 1111 O O . ALA A 1 139 ? -29.519 4.465 36.392 1.00 74.75 139 ALA A O 1
ATOM 1112 N N . ARG A 1 140 ? -28.110 2.954 35.517 1.00 78.25 140 ARG A N 1
ATOM 1113 C CA . ARG A 1 140 ? -27.988 2.140 36.746 1.00 78.25 140 ARG A CA 1
ATOM 1114 C C . ARG A 1 140 ? -27.496 2.913 37.973 1.00 78.25 140 ARG A C 1
ATOM 1116 O O . ARG A 1 140 ? -27.735 2.493 39.097 1.00 78.25 140 ARG A O 1
ATOM 1123 N N . ARG A 1 141 ? -26.760 4.013 37.780 1.00 78.44 141 ARG A N 1
ATOM 1124 C CA . ARG A 1 141 ? -26.276 4.860 38.882 1.00 78.44 141 ARG A CA 1
ATOM 1125 C C . ARG A 1 141 ? -27.333 5.857 39.368 1.00 78.44 141 ARG A C 1
ATOM 1127 O O . ARG A 1 141 ? -27.226 6.325 40.494 1.00 78.44 141 ARG A O 1
ATOM 1134 N N . LEU A 1 142 ? -28.314 6.185 38.526 1.00 74.00 142 LEU A N 1
ATOM 1135 C CA . LEU A 1 142 ? -29.427 7.089 38.834 1.00 74.00 142 LEU A CA 1
ATOM 1136 C C . LEU A 1 142 ? -30.651 6.351 39.408 1.00 74.00 142 LEU A C 1
ATOM 1138 O O . LEU A 1 142 ? -31.384 6.953 40.180 1.00 74.00 142 LEU A O 1
ATOM 1142 N N . GLU A 1 143 ? -30.827 5.061 39.100 1.00 71.75 143 GLU A N 1
ATOM 1143 C CA . GLU A 1 143 ? -31.917 4.215 39.626 1.00 71.75 143 GLU A CA 1
ATOM 1144 C C . GLU A 1 143 ? -32.076 4.180 41.164 1.00 71.75 143 GLU A C 1
ATOM 1146 O O . GLU A 1 143 ? -33.217 4.203 41.599 1.00 71.75 143 GLU A O 1
ATOM 1151 N N . PRO A 1 144 ? -31.033 4.175 42.022 1.00 75.56 144 PRO A N 1
ATOM 1152 C CA . PRO A 1 144 ? -31.226 4.155 43.482 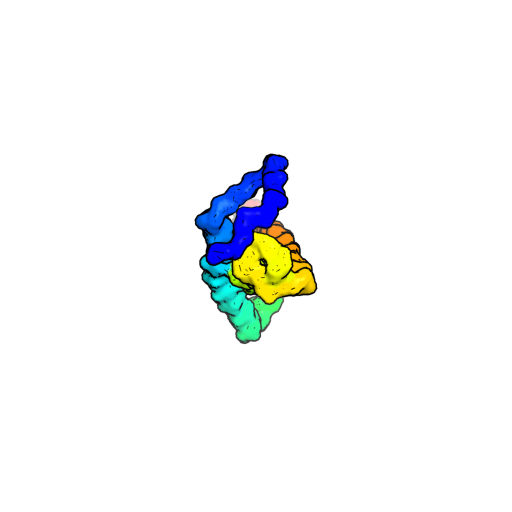1.00 75.56 144 PRO A CA 1
ATOM 1153 C C . PRO A 1 144 ? -31.683 5.494 44.096 1.00 75.56 144 PRO A C 1
ATOM 1155 O O . PRO A 1 144 ? -31.806 5.586 45.315 1.00 75.56 144 PRO A O 1
ATOM 1158 N N . TYR A 1 145 ? -31.887 6.532 43.280 1.00 68.75 145 TYR A N 1
ATOM 1159 C CA . TYR A 1 145 ? -32.385 7.847 43.707 1.00 68.75 145 TYR A CA 1
ATOM 1160 C C . TYR A 1 145 ? -33.752 8.198 43.089 1.00 68.75 145 TYR A C 1
ATOM 1162 O O . TYR A 1 145 ? -34.202 9.337 43.228 1.00 68.75 145 TYR A O 1
ATOM 1170 N N . MET A 1 146 ? -34.383 7.242 42.399 1.00 49.34 146 MET A N 1
ATOM 1171 C CA . MET A 1 146 ? -35.794 7.254 41.992 1.00 49.34 146 MET A CA 1
ATOM 1172 C C . MET A 1 146 ? -36.569 6.266 42.859 1.00 49.34 146 MET A C 1
ATOM 1174 O O . MET A 1 146 ? -37.728 6.590 43.187 1.00 49.34 146 MET A O 1
#

Organism: NCBI:txid2749911

Mean predicted aligned error: 10.56 Å

Solvent-accessible surface area (backbone atoms only — not comparable to full-atom values): 8232 Å² total; per-residue (Å²): 142,83,86,93,80,84,88,80,88,72,90,89,63,91,76,69,51,74,68,56,53,52,46,66,54,46,52,44,32,67,59,16,51,63,52,27,55,54,21,47,51,51,50,49,52,46,70,74,46,48,76,71,37,76,79,32,71,68,53,45,52,52,44,54,46,29,55,48,48,27,56,30,22,51,45,35,46,49,54,40,36,33,34,31,55,89,48,99,51,79,71,29,70,33,37,68,65,47,35,50,53,42,52,57,51,48,55,54,57,65,52,47,63,56,50,52,51,53,48,52,52,51,52,50,50,54,51,51,52,52,51,52,51,51,52,55,56,52,49,66,69,52,55,88,80,110